Protein AF-A0A3G1KX61-F1 (afdb_monomer_lite)

Secondary structure (DSSP, 8-state):
---HHHHHHHHHHHHHHHHHHHHHHHHHHHHHHHHHHHHTTS-HHHHHHHHHHHHHHHHHHHHHHHHHHHHHHHHHHHHHH---S------------

Structure (mmCIF, N/CA/C/O backbone):
data_AF-A0A3G1KX61-F1
#
_entry.id   AF-A0A3G1KX61-F1
#
loop_
_atom_site.group_PDB
_atom_site.id
_atom_site.type_symbol
_atom_site.label_atom_id
_atom_site.label_alt_id
_atom_site.label_comp_id
_atom_site.label_asym_id
_atom_site.label_entity_id
_atom_site.label_seq_id
_atom_site.pdbx_PDB_ins_code
_atom_site.Cartn_x
_atom_site.Cartn_y
_atom_site.Cartn_z
_atom_site.occupancy
_atom_site.B_iso_or_equiv
_atom_site.auth_seq_id
_atom_site.auth_comp_id
_atom_site.auth_asym_id
_atom_site.auth_atom_id
_atom_site.pdbx_PDB_model_num
ATOM 1 N N . MET A 1 1 ? 23.292 12.022 -21.244 1.00 45.38 1 MET A N 1
ATOM 2 C CA . MET A 1 1 ? 21.886 11.707 -21.560 1.00 45.38 1 MET A CA 1
ATOM 3 C C . MET A 1 1 ? 21.653 10.322 -20.995 1.00 45.38 1 MET A C 1
ATOM 5 O O . MET A 1 1 ? 22.252 9.400 -21.526 1.00 45.38 1 MET A O 1
ATOM 9 N N . GLU A 1 2 ? 20.931 10.199 -19.878 1.00 50.84 2 GLU A N 1
ATOM 10 C CA . GLU A 1 2 ? 20.523 8.882 -19.359 1.00 50.84 2 GLU A CA 1
ATOM 11 C C . GLU A 1 2 ? 19.682 8.186 -20.431 1.00 50.84 2 GLU A C 1
ATOM 13 O O . GLU A 1 2 ? 18.811 8.800 -21.057 1.00 50.84 2 GLU A O 1
ATOM 18 N N . THR A 1 3 ? 20.001 6.929 -20.706 1.00 63.34 3 THR A N 1
ATOM 19 C CA . THR A 1 3 ? 19.265 6.132 -21.687 1.00 63.34 3 THR A CA 1
ATOM 20 C C . THR A 1 3 ? 17.893 5.764 -21.111 1.00 63.34 3 THR A C 1
ATOM 22 O O . THR A 1 3 ? 17.741 5.594 -19.904 1.00 63.34 3 THR A O 1
ATOM 25 N N . GLY A 1 4 ? 16.857 5.639 -21.951 1.00 64.75 4 GLY A N 1
ATOM 26 C CA . GLY A 1 4 ? 15.490 5.333 -21.485 1.00 64.75 4 GLY A CA 1
ATOM 27 C C . GLY A 1 4 ? 15.392 4.074 -20.603 1.00 64.75 4 GLY A C 1
ATOM 28 O O . GLY A 1 4 ? 14.552 4.019 -19.707 1.00 64.75 4 GLY A O 1
ATOM 29 N N . LYS A 1 5 ? 16.317 3.122 -20.797 1.00 61.97 5 LYS A N 1
ATOM 30 C CA . LYS A 1 5 ? 16.499 1.897 -20.004 1.00 61.97 5 LYS A CA 1
ATOM 31 C C . LYS A 1 5 ? 16.889 2.185 -18.545 1.00 61.97 5 LYS A C 1
ATOM 33 O O . LYS A 1 5 ? 16.256 1.649 -17.641 1.00 61.97 5 LYS A O 1
ATOM 38 N N . GLU A 1 6 ? 17.857 3.074 -18.310 1.00 68.56 6 GLU A N 1
ATOM 39 C CA . GLU A 1 6 ? 18.313 3.461 -16.959 1.00 68.56 6 GLU A CA 1
ATOM 40 C C . GLU A 1 6 ? 17.201 4.170 -16.164 1.00 68.56 6 GLU A C 1
ATOM 42 O O . GLU A 1 6 ? 17.038 3.954 -14.964 1.00 68.56 6 GLU A O 1
ATOM 47 N N . CYS A 1 7 ? 16.369 4.969 -16.843 1.00 72.25 7 CYS A N 1
ATOM 48 C CA . CYS A 1 7 ? 15.213 5.627 -16.227 1.00 72.25 7 CYS A CA 1
ATOM 49 C C . CYS A 1 7 ? 14.141 4.620 -15.768 1.00 72.25 7 CYS A C 1
ATOM 51 O O . CYS A 1 7 ? 13.540 4.794 -14.705 1.00 72.25 7 CYS A O 1
ATOM 53 N N . LEU A 1 8 ? 13.902 3.561 -16.548 1.00 70.56 8 LEU A N 1
ATOM 54 C CA . LEU A 1 8 ? 12.919 2.529 -16.217 1.00 70.56 8 LEU A CA 1
ATOM 55 C C . LEU A 1 8 ? 13.397 1.632 -15.067 1.00 70.56 8 LEU A C 1
ATOM 57 O O . LEU A 1 8 ? 12.635 1.382 -14.135 1.00 70.56 8 LEU A O 1
ATOM 61 N N . GLU A 1 9 ? 14.666 1.220 -15.083 1.00 74.12 9 GLU A N 1
ATOM 62 C CA . GLU A 1 9 ? 15.280 0.435 -14.002 1.00 74.12 9 GLU A CA 1
ATOM 63 C C . GLU A 1 9 ? 15.224 1.173 -12.656 1.00 74.12 9 GLU A C 1
ATOM 65 O O . GLU A 1 9 ? 14.848 0.600 -11.626 1.00 74.12 9 GLU A O 1
ATOM 70 N N . LYS A 1 10 ? 15.513 2.479 -12.673 1.00 80.12 10 LYS A N 1
ATOM 71 C CA . LYS A 1 10 ? 15.401 3.333 -11.490 1.00 80.12 10 LYS A CA 1
ATOM 72 C C . LYS A 1 10 ? 13.967 3.390 -10.954 1.00 80.12 10 LYS A C 1
ATOM 74 O O . LYS A 1 10 ? 13.764 3.202 -9.760 1.00 80.12 10 LYS A O 1
ATOM 79 N N . LYS A 1 11 ? 12.965 3.570 -11.824 1.00 74.62 11 LYS A N 1
ATOM 80 C CA . LYS A 1 11 ? 11.543 3.610 -11.425 1.00 74.62 11 LYS A CA 1
ATOM 81 C C . LYS A 1 11 ? 11.079 2.314 -10.757 1.00 74.62 11 LYS A C 1
ATOM 83 O O . LYS A 1 11 ? 10.372 2.375 -9.756 1.00 74.62 11 LYS A O 1
ATOM 88 N N . VAL A 1 12 ? 11.480 1.159 -11.291 1.00 74.81 12 VAL A N 1
ATOM 89 C CA . VAL A 1 12 ? 11.160 -0.150 -10.696 1.00 74.81 12 VAL A CA 1
ATOM 90 C C . VAL A 1 12 ? 11.810 -0.28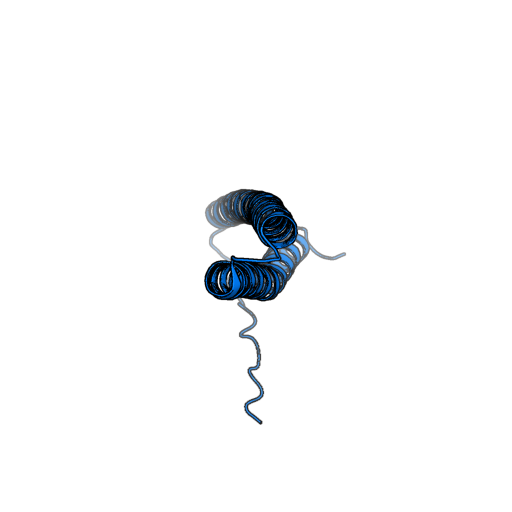3 -9.316 1.00 74.81 12 VAL A C 1
ATOM 92 O O . VAL A 1 12 ? 11.152 -0.674 -8.354 1.00 74.81 12 VAL A O 1
ATOM 95 N N . THR A 1 13 ? 13.079 0.110 -9.190 1.00 79.50 13 THR A N 1
ATOM 96 C CA . THR A 1 13 ? 13.816 0.056 -7.917 1.00 79.50 13 THR A CA 1
ATOM 97 C C . THR A 1 13 ? 13.206 0.972 -6.851 1.00 79.50 13 THR A C 1
ATOM 99 O O . THR A 1 13 ? 13.042 0.555 -5.700 1.00 79.50 13 THR A O 1
ATOM 102 N N . ASP A 1 14 ? 12.821 2.194 -7.226 1.00 80.06 14 ASP A N 1
ATOM 103 C CA . ASP A 1 14 ? 12.182 3.161 -6.328 1.00 80.06 14 ASP A CA 1
ATOM 104 C C . ASP A 1 14 ? 10.849 2.616 -5.787 1.00 80.06 14 ASP A C 1
ATOM 106 O O . ASP A 1 14 ? 10.576 2.702 -4.588 1.00 80.06 14 ASP A O 1
ATOM 110 N N . LEU A 1 15 ? 10.041 1.983 -6.645 1.00 71.81 15 LEU A N 1
ATOM 111 C CA . LEU A 1 15 ? 8.759 1.400 -6.246 1.00 71.81 15 LEU A CA 1
ATOM 112 C C . LEU A 1 15 ? 8.917 0.164 -5.352 1.00 71.81 15 LEU A C 1
ATOM 114 O O . LEU A 1 15 ? 8.223 0.060 -4.343 1.00 71.81 15 LEU A O 1
ATOM 118 N N . ILE A 1 16 ? 9.858 -0.740 -5.652 1.00 77.50 16 ILE A N 1
ATOM 119 C CA . ILE A 1 16 ? 10.175 -1.884 -4.774 1.00 77.50 16 ILE A CA 1
ATOM 120 C C . ILE A 1 16 ? 10.604 -1.387 -3.387 1.00 77.50 16 ILE A C 1
ATOM 122 O O . ILE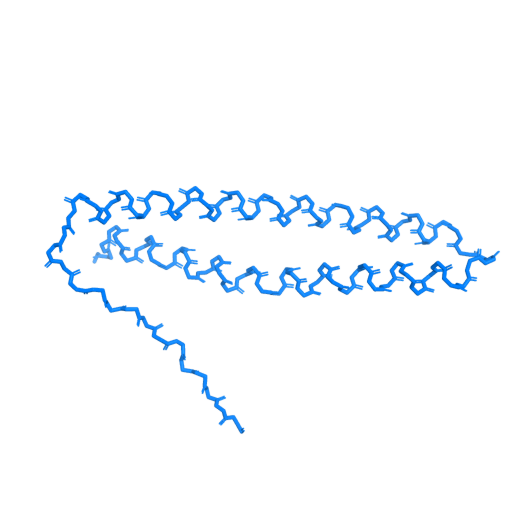 A 1 16 ? 10.195 -1.933 -2.359 1.00 77.50 16 ILE A O 1
ATOM 126 N N . THR A 1 17 ? 11.404 -0.321 -3.356 1.00 81.94 17 THR A N 1
ATOM 127 C CA . THR A 1 17 ? 11.874 0.291 -2.109 1.00 81.94 17 THR A CA 1
ATOM 128 C C . THR A 1 17 ? 10.725 0.928 -1.323 1.00 81.94 17 THR A C 1
ATOM 130 O O . THR A 1 17 ? 10.713 0.840 -0.097 1.00 81.94 17 THR A O 1
ATOM 133 N N . ALA A 1 18 ? 9.737 1.516 -2.005 1.00 75.06 18 ALA A N 1
ATOM 134 C CA . ALA A 1 18 ? 8.544 2.097 -1.387 1.00 75.06 18 ALA A CA 1
ATOM 135 C C . ALA A 1 18 ? 7.512 1.049 -0.925 1.00 75.06 18 ALA A C 1
ATOM 137 O O . ALA A 1 18 ? 6.796 1.279 0.050 1.00 75.06 18 ALA A O 1
ATOM 138 N N . LEU A 1 19 ? 7.452 -0.118 -1.571 1.00 73.19 19 LEU A N 1
ATOM 139 C CA . LEU A 1 19 ? 6.487 -1.171 -1.241 1.00 73.19 19 LEU A CA 1
ATOM 140 C C . LEU A 1 19 ? 6.697 -1.736 0.171 1.00 73.19 19 LEU A C 1
ATOM 142 O O . LEU A 1 19 ? 5.737 -1.984 0.900 1.00 73.19 19 LEU A O 1
ATOM 146 N N . LYS A 1 20 ? 7.955 -1.907 0.587 1.00 80.19 20 LYS A N 1
ATOM 147 C CA . LYS A 1 20 ? 8.300 -2.448 1.909 1.00 80.19 20 LYS A CA 1
ATOM 148 C C . LYS A 1 20 ? 7.734 -1.619 3.083 1.00 80.19 20 LYS A C 1
ATOM 150 O O . LYS A 1 20 ? 7.017 -2.202 3.897 1.00 80.19 20 LYS A O 1
ATOM 155 N N . PRO A 1 21 ? 7.983 -0.298 3.193 1.00 81.69 21 PRO A N 1
ATOM 156 C CA . PRO A 1 21 ? 7.419 0.510 4.276 1.00 81.69 21 PRO A CA 1
ATOM 157 C C . PRO A 1 21 ? 5.887 0.630 4.210 1.00 81.69 21 PRO A C 1
ATOM 159 O O . PRO A 1 21 ? 5.243 0.755 5.254 1.00 81.69 21 PRO A O 1
ATOM 162 N N . LEU A 1 22 ? 5.278 0.548 3.021 1.00 69.69 22 LEU A N 1
ATOM 163 C CA . LEU A 1 22 ? 3.817 0.504 2.875 1.00 69.69 22 LEU A CA 1
ATOM 164 C C . LEU A 1 22 ? 3.227 -0.793 3.453 1.00 69.69 22 LEU A C 1
ATOM 166 O O . LEU A 1 22 ? 2.301 -0.738 4.264 1.00 69.69 22 LEU A O 1
ATOM 170 N N . ALA A 1 23 ? 3.807 -1.948 3.117 1.00 76.75 23 ALA A N 1
ATOM 171 C CA . ALA A 1 23 ? 3.391 -3.243 3.657 1.00 76.75 23 ALA A CA 1
ATOM 172 C C . ALA A 1 23 ? 3.575 -3.325 5.187 1.00 76.75 23 ALA A C 1
ATOM 174 O O . ALA A 1 23 ? 2.729 -3.869 5.901 1.00 76.75 23 ALA A O 1
ATOM 175 N N . GLU A 1 24 ? 4.659 -2.746 5.711 1.00 84.00 24 GLU A N 1
ATOM 176 C CA . GLU A 1 24 ? 4.895 -2.632 7.155 1.00 84.00 24 GLU A CA 1
ATOM 177 C C . GLU A 1 24 ? 3.839 -1.744 7.839 1.00 84.00 24 GLU A C 1
ATOM 179 O O . GLU A 1 24 ? 3.324 -2.115 8.898 1.00 84.00 24 GLU A O 1
ATOM 184 N N . SER A 1 25 ? 3.461 -0.623 7.213 1.00 75.56 25 SER A N 1
ATOM 185 C CA . SER A 1 25 ? 2.425 0.293 7.718 1.00 75.56 25 SER A CA 1
ATOM 186 C C . SER A 1 25 ? 1.040 -0.359 7.762 1.00 75.56 25 SER A C 1
ATOM 188 O O . SER A 1 25 ? 0.324 -0.219 8.753 1.00 75.56 25 SER A O 1
ATOM 190 N N . TYR A 1 26 ? 0.683 -1.134 6.735 1.00 72.56 26 TYR A N 1
ATOM 191 C CA . TYR A 1 26 ? -0.565 -1.900 6.704 1.00 72.56 26 TYR A CA 1
ATOM 192 C C . TYR A 1 26 ? -0.658 -2.910 7.847 1.00 72.56 26 TYR A C 1
ATOM 194 O O . TYR A 1 26 ? -1.640 -2.931 8.589 1.00 72.56 26 TYR A O 1
ATOM 202 N N . ARG A 1 27 ? 0.403 -3.698 8.062 1.00 83.56 27 ARG A N 1
ATOM 203 C CA . ARG A 1 27 ? 0.438 -4.676 9.158 1.00 83.56 27 ARG A CA 1
ATOM 204 C C . ARG A 1 27 ? 0.272 -4.014 10.529 1.00 83.56 27 ARG A C 1
ATOM 206 O O . ARG A 1 27 ? -0.348 -4.599 11.420 1.00 83.56 27 ARG A O 1
ATOM 213 N N . LEU A 1 28 ? 0.830 -2.814 10.701 1.00 81.88 28 LEU A N 1
ATOM 214 C CA . LEU A 1 28 ? 0.711 -2.040 11.935 1.00 81.88 28 LEU A CA 1
ATOM 215 C C . LEU A 1 28 ? -0.736 -1.591 12.180 1.00 81.88 28 LEU A C 1
ATOM 217 O O . LEU A 1 28 ? -1.245 -1.807 13.275 1.00 81.88 28 LEU A O 1
ATOM 221 N N . LEU A 1 29 ? -1.422 -1.062 11.161 1.00 71.81 29 LEU A N 1
ATOM 222 C CA . LEU A 1 29 ? -2.832 -0.664 11.276 1.00 71.81 29 LEU A CA 1
ATOM 223 C C . LEU A 1 29 ? -3.754 -1.844 11.605 1.00 71.81 29 LEU A C 1
ATOM 225 O O . LEU A 1 29 ? -4.585 -1.728 12.504 1.00 71.81 29 LEU A O 1
ATOM 229 N N . VAL A 1 30 ? -3.572 -2.991 10.940 1.00 78.06 30 VAL A N 1
ATOM 230 C CA . VAL A 1 30 ? -4.341 -4.216 11.232 1.00 78.06 30 VAL A CA 1
ATOM 231 C C . VAL A 1 30 ? -4.134 -4.661 12.683 1.00 78.06 30 VAL A C 1
ATOM 233 O O . VAL A 1 30 ? -5.089 -5.025 13.366 1.00 78.06 30 VAL A O 1
ATOM 236 N N . SER A 1 31 ? -2.896 -4.582 13.177 1.00 81.88 31 SER A N 1
ATOM 237 C CA . SER A 1 31 ? -2.570 -4.939 14.563 1.00 81.88 31 SER A CA 1
ATOM 238 C C . SER A 1 31 ? -3.199 -3.965 15.569 1.00 81.88 31 SER A C 1
ATOM 240 O O . SER A 1 31 ? -3.746 -4.405 16.576 1.00 81.88 31 SER A O 1
ATOM 242 N N . SER A 1 32 ? -3.191 -2.656 15.286 1.00 72.38 32 SER A N 1
ATOM 243 C CA . SER A 1 32 ? -3.871 -1.653 16.121 1.00 72.38 32 SER A CA 1
ATOM 244 C C . SER A 1 32 ? -5.388 -1.861 16.167 1.00 72.38 32 SER A C 1
ATOM 246 O O . SER A 1 32 ? -5.994 -1.711 17.225 1.00 72.38 32 SER A O 1
ATOM 248 N N . ALA A 1 33 ? -6.009 -2.251 15.050 1.00 73.69 33 ALA A N 1
ATOM 249 C CA . ALA A 1 33 ? -7.434 -2.570 15.010 1.00 73.69 33 ALA A CA 1
ATOM 250 C C . ALA A 1 33 ? -7.786 -3.809 15.862 1.00 73.69 33 ALA A C 1
ATOM 252 O O . ALA A 1 33 ? -8.774 -3.773 16.598 1.00 73.69 33 ALA A O 1
ATOM 253 N N . ASP A 1 34 ? -6.971 -4.875 15.833 1.00 76.06 34 ASP A N 1
ATOM 254 C CA . ASP A 1 34 ? -7.160 -6.052 16.707 1.00 76.06 34 ASP A CA 1
ATOM 255 C C . ASP A 1 34 ? -7.042 -5.684 18.195 1.00 76.06 34 ASP A C 1
ATOM 257 O O . ASP A 1 34 ? -7.826 -6.140 19.030 1.00 76.06 34 ASP A O 1
ATOM 261 N N . GLU A 1 35 ? -6.102 -4.797 18.529 1.00 79.88 35 GLU A N 1
ATOM 262 C CA . GLU A 1 35 ? -5.884 -4.333 19.898 1.00 79.88 35 GLU A CA 1
ATOM 263 C C . GLU A 1 35 ? -7.071 -3.505 20.420 1.00 79.88 35 GLU A C 1
ATOM 265 O O . GLU A 1 35 ? -7.561 -3.754 21.525 1.00 79.88 35 GLU A O 1
ATOM 270 N N . PHE A 1 36 ? -7.631 -2.603 19.607 1.00 71.06 36 PHE A N 1
ATOM 271 C CA . PHE A 1 36 ? -8.850 -1.867 19.964 1.00 71.06 36 PHE A CA 1
ATOM 272 C C . PHE A 1 36 ? -10.076 -2.781 20.103 1.00 71.06 36 PHE A C 1
ATOM 274 O O . PHE A 1 36 ? -10.871 -2.601 21.030 1.00 71.06 36 PHE A O 1
ATOM 281 N N . ASN A 1 37 ? -10.189 -3.812 19.259 1.00 69.50 37 ASN A N 1
ATOM 282 C CA . ASN A 1 37 ? -11.263 -4.810 19.315 1.00 69.50 37 ASN A CA 1
ATOM 283 C C . ASN A 1 37 ? -11.210 -5.703 20.575 1.00 69.50 37 ASN A C 1
ATOM 285 O O . ASN A 1 37 ? -12.189 -6.366 20.928 1.00 69.50 37 ASN A O 1
ATOM 289 N N . ARG A 1 38 ? -10.088 -5.710 21.304 1.00 74.62 38 ARG A N 1
ATOM 290 C CA . ARG A 1 38 ? -9.963 -6.377 22.611 1.00 74.62 38 ARG A CA 1
ATOM 291 C C . ARG A 1 38 ? -10.366 -5.486 23.793 1.00 74.62 38 ARG A C 1
ATOM 293 O O . ARG A 1 38 ? -10.646 -6.010 24.868 1.00 74.62 38 ARG A O 1
ATOM 300 N N . ILE A 1 39 ? -10.427 -4.164 23.608 1.00 72.00 39 ILE A N 1
ATOM 301 C CA . ILE A 1 39 ? -10.699 -3.158 24.662 1.00 72.00 39 ILE A CA 1
ATOM 302 C C . ILE A 1 39 ? -12.183 -2.687 24.647 1.00 72.00 39 ILE A C 1
ATOM 304 O O . ILE A 1 39 ? -12.667 -2.079 25.601 1.00 72.00 39 ILE A O 1
ATOM 308 N N . THR A 1 40 ? -12.908 -3.038 23.578 1.00 61.91 40 THR A N 1
ATOM 309 C CA . THR A 1 40 ? -14.284 -2.801 23.061 1.00 61.91 40 THR A CA 1
ATOM 310 C C . THR A 1 40 ? -15.422 -2.154 23.874 1.00 61.91 40 THR A C 1
ATOM 312 O O . THR A 1 40 ? -16.407 -1.756 23.258 1.00 61.91 40 THR A O 1
ATOM 315 N N . LEU A 1 41 ? -15.373 -1.922 25.186 1.00 56.72 41 LEU A N 1
ATOM 316 C CA . LEU A 1 41 ? -16.549 -1.356 25.883 1.00 56.72 41 LEU A CA 1
ATOM 317 C C . LEU A 1 41 ? -16.677 0.182 25.843 1.00 56.72 41 LEU A C 1
ATOM 319 O O . LEU A 1 41 ? -17.784 0.678 26.034 1.00 56.72 41 LEU A O 1
ATOM 323 N N . ALA A 1 42 ? -15.615 0.941 25.540 1.00 59.94 42 ALA A N 1
ATOM 324 C CA . ALA A 1 42 ? -15.664 2.418 25.519 1.00 59.94 42 ALA A CA 1
ATOM 325 C C . ALA A 1 42 ? -15.307 3.075 24.167 1.00 59.94 42 ALA A C 1
ATOM 327 O O 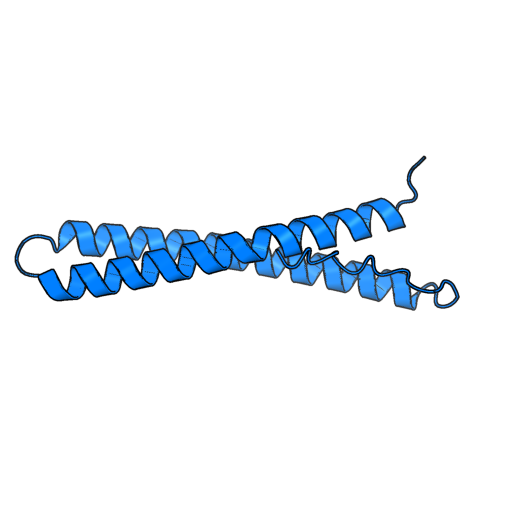. ALA A 1 42 ? -15.581 4.257 23.980 1.00 59.94 42 ALA A O 1
ATOM 328 N N . HIS A 1 43 ? -14.745 2.320 23.216 1.00 65.44 43 HIS A N 1
ATOM 329 C CA . HIS A 1 43 ? -14.027 2.872 22.053 1.00 65.44 43 HIS A CA 1
ATOM 330 C C . HIS A 1 43 ? -14.546 2.387 20.692 1.00 65.44 43 HIS A C 1
ATOM 332 O O . HIS A 1 43 ? -13.821 2.414 19.705 1.00 65.44 43 HIS A O 1
ATOM 338 N N . ARG A 1 44 ? -15.808 1.943 20.598 1.00 75.75 44 ARG A N 1
ATOM 339 C CA . ARG A 1 44 ? -16.378 1.407 19.343 1.00 75.75 44 ARG A CA 1
ATOM 340 C C . ARG A 1 44 ? -16.191 2.345 18.140 1.00 75.75 44 ARG A C 1
ATOM 342 O O . ARG A 1 44 ? -15.903 1.871 17.050 1.00 75.75 44 ARG A O 1
ATOM 349 N N . LYS A 1 45 ? -16.318 3.657 18.354 1.00 79.25 45 LYS A N 1
ATOM 350 C CA . LYS A 1 45 ? -16.089 4.665 17.314 1.00 79.25 45 LYS A CA 1
ATOM 351 C C . LYS A 1 45 ? -14.622 4.717 16.868 1.00 79.25 45 LYS A C 1
ATOM 353 O O . LYS A 1 45 ? -14.361 4.741 15.676 1.00 79.25 45 LYS A O 1
ATOM 358 N N . ASP A 1 46 ? -13.682 4.661 17.810 1.00 74.19 46 ASP A N 1
ATOM 359 C CA . ASP A 1 46 ? -12.245 4.659 17.505 1.00 74.19 46 ASP A CA 1
ATOM 360 C C . ASP A 1 46 ? -11.822 3.368 16.778 1.00 74.19 46 ASP A C 1
ATOM 362 O O . ASP A 1 46 ? -10.931 3.392 15.931 1.00 74.19 46 ASP A O 1
ATOM 366 N N . LEU A 1 47 ? -12.490 2.243 17.069 1.00 75.62 47 LEU A N 1
ATOM 367 C CA . LEU A 1 47 ? -12.323 0.986 16.336 1.00 75.62 47 LEU A CA 1
ATOM 368 C C . LEU A 1 47 ? -12.839 1.101 14.893 1.00 75.62 47 LEU A C 1
ATOM 370 O O . LEU A 1 47 ? -12.128 0.716 13.970 1.00 75.62 47 LEU A O 1
ATOM 374 N N . GLU A 1 48 ? -14.048 1.634 14.694 1.00 81.44 48 GLU A N 1
ATOM 375 C CA . GLU A 1 48 ? -14.618 1.867 13.358 1.00 81.44 48 GLU A CA 1
ATOM 376 C C . GLU A 1 48 ? -13.720 2.813 12.533 1.00 81.44 48 GLU A C 1
ATOM 378 O O . GLU A 1 48 ? -13.370 2.490 11.397 1.00 81.44 48 GLU A O 1
ATOM 383 N N . ASP A 1 49 ? -13.239 3.909 13.129 1.00 82.88 49 ASP A N 1
ATOM 384 C CA . ASP A 1 49 ? -12.314 4.851 12.482 1.00 82.88 49 ASP A CA 1
ATOM 385 C C . ASP A 1 49 ? -10.962 4.192 12.128 1.00 82.88 49 ASP A C 1
ATOM 387 O O . ASP A 1 49 ? -10.390 4.455 11.066 1.00 82.88 49 ASP A O 1
ATOM 391 N N . ALA A 1 50 ? -10.433 3.311 12.985 1.00 76.44 50 ALA A N 1
ATOM 392 C CA . ALA A 1 50 ? -9.191 2.582 12.717 1.00 76.44 50 ALA A CA 1
ATOM 393 C C . ALA A 1 50 ? -9.339 1.563 11.576 1.00 76.44 50 ALA A C 1
ATOM 395 O O . ALA A 1 50 ? -8.435 1.446 10.746 1.00 76.44 50 ALA A O 1
ATOM 396 N N . VAL A 1 51 ? -10.474 0.859 11.510 1.00 79.00 51 VAL A N 1
ATOM 397 C CA . VAL A 1 51 ? -10.785 -0.083 10.425 1.00 79.00 51 VAL A CA 1
ATOM 398 C C . VAL A 1 51 ? -10.909 0.654 9.094 1.00 79.00 51 VAL A C 1
ATOM 400 O O . VAL A 1 51 ? -10.272 0.246 8.128 1.00 79.00 51 VAL A O 1
ATOM 403 N N . HIS A 1 52 ? -11.637 1.774 9.050 1.00 84.31 52 HIS A N 1
ATOM 404 C CA . HIS A 1 52 ? -11.753 2.582 7.832 1.00 84.31 52 HIS A CA 1
ATOM 405 C C . HIS A 1 52 ? -10.396 3.083 7.329 1.00 84.31 52 HIS A C 1
ATOM 407 O O . HIS A 1 52 ? -10.092 2.971 6.147 1.00 84.31 52 HIS A O 1
ATOM 413 N N . ARG A 1 53 ? -9.522 3.550 8.229 1.00 78.88 53 ARG A N 1
ATOM 414 C CA . ARG A 1 53 ? -8.164 3.970 7.847 1.00 78.88 53 ARG A CA 1
ATOM 415 C C . ARG A 1 53 ? -7.290 2.823 7.340 1.00 78.88 53 ARG A C 1
ATOM 417 O O . ARG A 1 53 ? -6.395 3.062 6.531 1.00 78.88 53 ARG A O 1
ATOM 424 N N . ALA A 1 54 ? -7.489 1.608 7.849 1.00 78.00 54 ALA A N 1
ATOM 425 C CA . ALA A 1 54 ? -6.782 0.428 7.361 1.00 78.00 54 ALA A CA 1
ATOM 426 C C . ALA A 1 54 ? -7.251 0.037 5.950 1.00 78.00 54 ALA A C 1
ATOM 428 O O . ALA A 1 54 ? -6.417 -0.330 5.125 1.00 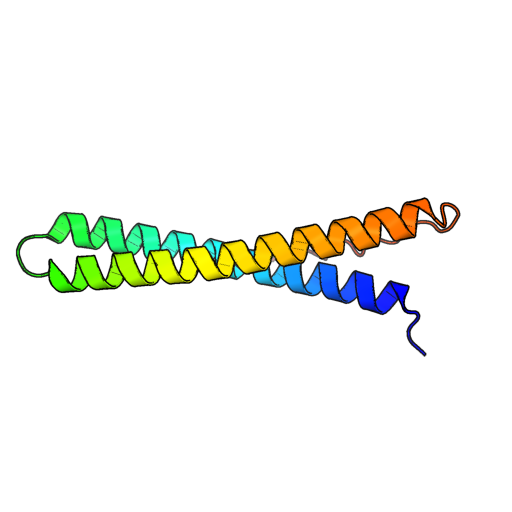78.00 54 ALA A O 1
ATOM 429 N N . ASP A 1 55 ? -8.551 0.170 5.680 1.00 80.00 55 ASP A N 1
ATOM 430 C CA . ASP A 1 55 ? -9.166 -0.073 4.371 1.00 80.00 55 ASP A CA 1
ATOM 431 C C . ASP A 1 55 ? -8.655 0.929 3.320 1.00 80.00 55 ASP A C 1
ATOM 433 O O . ASP A 1 55 ? -8.103 0.526 2.297 1.00 80.00 55 ASP A O 1
ATOM 437 N N . ASP A 1 56 ? -8.675 2.231 3.641 1.00 84.38 56 ASP A N 1
ATOM 438 C CA . ASP A 1 56 ? -8.134 3.296 2.780 1.00 84.38 56 ASP A CA 1
ATOM 439 C C . ASP A 1 56 ? -6.648 3.071 2.438 1.00 84.38 56 ASP A C 1
ATOM 441 O O . ASP A 1 56 ? -6.203 3.306 1.310 1.00 84.38 56 ASP A O 1
ATOM 445 N N . LEU A 1 57 ? -5.845 2.619 3.413 1.00 77.25 57 LEU A N 1
ATOM 446 C CA . LEU A 1 57 ? -4.438 2.295 3.166 1.00 77.25 57 LEU A CA 1
ATOM 447 C C . LEU A 1 57 ? -4.291 1.049 2.281 1.00 77.25 57 LEU A C 1
ATOM 449 O O . LEU A 1 57 ? -3.390 1.019 1.442 1.00 77.25 57 LEU A O 1
ATOM 453 N N . GLY A 1 58 ? -5.162 0.052 2.455 1.00 82.00 58 GLY A N 1
ATOM 454 C CA . GLY A 1 58 ? -5.242 -1.123 1.588 1.00 82.00 58 GLY A CA 1
ATOM 455 C C . GLY A 1 58 ? -5.436 -0.727 0.126 1.00 82.00 58 GLY A C 1
ATOM 456 O O . GLY A 1 58 ? -4.633 -1.116 -0.717 1.00 82.00 58 GLY A O 1
ATOM 457 N N . GLU A 1 59 ? -6.386 0.167 -0.159 1.00 89.88 59 GLU A N 1
ATOM 458 C CA . GLU A 1 59 ? -6.609 0.657 -1.526 1.00 89.88 59 GLU A CA 1
ATOM 459 C C . GLU A 1 59 ? -5.390 1.373 -2.129 1.00 89.88 59 GLU A C 1
ATOM 461 O O . GLU A 1 59 ? -5.155 1.324 -3.340 1.00 89.88 59 GLU A O 1
ATOM 466 N N . ILE A 1 60 ? -4.630 2.111 -1.314 1.00 86.56 60 ILE A N 1
ATOM 467 C CA . ILE A 1 60 ? -3.405 2.782 -1.771 1.00 86.56 60 ILE A CA 1
ATOM 468 C C . ILE A 1 60 ? -2.338 1.742 -2.120 1.00 86.56 60 ILE A C 1
ATOM 470 O O . ILE A 1 60 ? -1.638 1.900 -3.120 1.00 86.56 60 ILE A O 1
ATOM 474 N N . ILE A 1 61 ? -2.217 0.688 -1.313 1.00 75.50 61 ILE A N 1
ATOM 475 C CA . ILE A 1 61 ? -1.279 -0.409 -1.557 1.00 75.50 61 ILE A CA 1
ATOM 476 C C . ILE A 1 61 ? -1.646 -1.152 -2.836 1.00 75.50 61 ILE A C 1
ATOM 478 O O . ILE A 1 61 ? -0.760 -1.363 -3.662 1.00 75.50 61 ILE A O 1
ATOM 482 N N . ASP A 1 62 ? -2.926 -1.457 -3.046 1.00 83.62 62 ASP A N 1
ATOM 483 C CA . ASP A 1 62 ? -3.401 -2.119 -4.264 1.00 83.62 62 ASP A CA 1
ATOM 484 C C . ASP A 1 62 ? -3.042 -1.301 -5.514 1.00 83.62 62 ASP A C 1
ATOM 486 O O . ASP A 1 62 ? -2.430 -1.819 -6.444 1.00 83.62 62 ASP A O 1
ATOM 490 N N . LYS A 1 63 ? -3.267 0.021 -5.494 1.00 86.25 63 LYS A N 1
ATOM 491 C CA . LYS A 1 63 ? -2.871 0.919 -6.599 1.00 86.25 63 LYS A CA 1
ATOM 492 C C . LYS A 1 63 ? -1.359 0.916 -6.864 1.00 86.25 63 LYS A C 1
ATOM 494 O O . LYS A 1 63 ? -0.927 1.062 -8.012 1.00 86.25 63 LYS A O 1
ATOM 499 N N . VAL A 1 64 ? -0.537 0.792 -5.818 1.00 77.50 64 VAL A N 1
ATOM 500 C CA . VAL A 1 64 ? 0.927 0.696 -5.951 1.00 77.50 64 VAL A CA 1
ATOM 501 C C . VAL A 1 64 ? 1.333 -0.648 -6.556 1.00 77.50 64 VAL A C 1
ATOM 503 O O . VAL A 1 64 ? 2.227 -0.665 -7.403 1.00 77.50 64 VAL A O 1
ATOM 506 N N . ILE A 1 65 ? 0.675 -1.743 -6.164 1.00 77.88 65 ILE A N 1
ATOM 507 C CA . ILE A 1 65 ? 0.892 -3.084 -6.726 1.00 77.88 65 ILE A CA 1
ATOM 508 C C . ILE A 1 65 ? 0.523 -3.100 -8.213 1.00 77.88 65 ILE A C 1
ATOM 510 O O . ILE A 1 65 ? 1.366 -3.464 -9.028 1.00 77.88 65 ILE A O 1
ATOM 514 N N . ASP A 1 66 ? -0.657 -2.595 -8.579 1.00 85.06 66 ASP A N 1
ATOM 515 C CA . ASP A 1 66 ? -1.101 -2.526 -9.978 1.00 85.06 66 ASP A CA 1
ATOM 516 C C . ASP A 1 66 ? -0.111 -1.734 -10.849 1.00 85.06 66 ASP A C 1
ATOM 518 O O . ASP A 1 66 ? 0.258 -2.137 -11.952 1.00 85.06 66 ASP A O 1
ATOM 522 N N . THR A 1 67 ? 0.384 -0.605 -10.330 1.00 82.69 67 THR A N 1
ATOM 523 C CA . THR A 1 67 ? 1.372 0.226 -11.038 1.00 82.69 67 THR A CA 1
ATOM 524 C C . THR A 1 67 ? 2.714 -0.495 -11.205 1.00 82.69 67 THR A C 1
ATOM 526 O O . THR A 1 67 ? 3.393 -0.324 -12.222 1.00 82.69 67 THR A O 1
ATOM 529 N N . LEU A 1 68 ? 3.124 -1.271 -10.200 1.00 72.69 68 LEU A N 1
ATOM 530 C CA . LEU A 1 68 ? 4.338 -2.082 -10.240 1.00 72.69 68 LEU A CA 1
ATOM 531 C C . LEU A 1 68 ? 4.234 -3.183 -11.297 1.00 72.69 68 LEU A C 1
ATOM 533 O O . LEU A 1 68 ? 5.159 -3.317 -12.100 1.00 72.69 68 LEU A O 1
ATOM 537 N N . ASP A 1 69 ? 3.118 -3.908 -11.331 1.00 77.94 69 ASP A N 1
ATOM 538 C CA . ASP A 1 69 ? 2.869 -4.972 -12.305 1.00 77.94 69 ASP A CA 1
ATOM 539 C C . ASP A 1 69 ? 2.895 -4.424 -13.741 1.00 77.94 69 ASP A C 1
ATOM 541 O O . ASP A 1 69 ? 3.637 -4.930 -14.587 1.00 77.94 69 ASP A O 1
ATOM 545 N N . ASP A 1 70 ? 2.221 -3.297 -13.996 1.00 83.44 70 ASP A N 1
ATOM 546 C CA . ASP A 1 70 ? 2.225 -2.617 -15.299 1.00 83.44 70 ASP A CA 1
ATOM 547 C C . ASP A 1 70 ? 3.632 -2.210 -15.776 1.00 83.44 70 ASP A C 1
ATOM 549 O O . ASP A 1 70 ? 3.942 -2.223 -16.976 1.00 83.44 70 ASP A O 1
ATOM 553 N N . LEU A 1 71 ? 4.488 -1.762 -14.853 1.00 73.44 71 LEU A N 1
ATOM 554 C CA . LEU A 1 71 ? 5.857 -1.344 -15.165 1.00 73.44 71 LEU A CA 1
ATOM 555 C C . LEU A 1 71 ? 6.781 -2.541 -15.381 1.00 73.44 71 LEU A C 1
ATOM 557 O O . LEU A 1 71 ? 7.618 -2.497 -16.288 1.00 73.44 71 LEU A O 1
ATOM 561 N N . LEU A 1 72 ? 6.616 -3.602 -14.590 1.00 72.38 72 LEU A N 1
ATOM 562 C CA . LEU A 1 72 ? 7.335 -4.860 -14.764 1.00 72.38 72 LEU A CA 1
ATOM 563 C C . LEU A 1 72 ? 6.999 -5.494 -16.112 1.00 72.38 72 LEU A C 1
ATOM 565 O O . LEU A 1 72 ? 7.915 -5.872 -16.842 1.00 72.38 72 LEU A O 1
ATOM 569 N N . ASP A 1 73 ? 5.724 -5.526 -16.496 1.00 78.50 73 ASP A N 1
ATOM 570 C CA . ASP A 1 73 ? 5.290 -6.055 -17.789 1.00 78.50 73 ASP A CA 1
ATOM 571 C C . ASP A 1 73 ? 5.901 -5.280 -18.959 1.00 78.50 73 ASP A C 1
ATOM 573 O O . ASP A 1 73 ? 6.422 -5.879 -19.907 1.00 78.50 73 ASP A O 1
ATOM 577 N N . LYS A 1 74 ? 5.921 -3.943 -18.878 1.00 78.88 74 LYS A N 1
ATOM 578 C CA . LYS A 1 74 ? 6.590 -3.093 -19.877 1.00 78.88 74 LYS A CA 1
ATOM 579 C C . LYS A 1 74 ? 8.087 -3.379 -19.948 1.00 78.88 74 LYS A C 1
ATOM 581 O O . LYS A 1 74 ? 8.612 -3.557 -21.046 1.00 78.88 74 LYS A O 1
ATOM 586 N N . TRP A 1 75 ? 8.763 -3.475 -18.805 1.00 71.69 75 TRP A N 1
ATOM 587 C CA . TRP A 1 75 ? 10.197 -3.760 -18.740 1.00 71.69 75 TRP A CA 1
ATOM 588 C C . TRP A 1 75 ? 10.543 -5.146 -19.304 1.00 71.69 75 TRP A C 1
ATOM 590 O O . TRP A 1 75 ? 11.418 -5.268 -20.162 1.00 71.69 75 TRP A O 1
ATOM 600 N N . VAL A 1 76 ? 9.808 -6.191 -18.909 1.00 76.38 76 VAL A N 1
ATOM 601 C CA . VAL A 1 76 ? 9.967 -7.554 -19.443 1.00 76.38 76 VAL A CA 1
ATOM 602 C C . VAL A 1 76 ? 9.719 -7.576 -20.951 1.00 76.38 76 VAL A C 1
ATOM 604 O O . VAL A 1 76 ? 10.439 -8.252 -21.692 1.00 76.38 76 VAL A O 1
ATOM 607 N N . HIS A 1 77 ? 8.716 -6.838 -21.427 1.00 80.00 77 HIS A N 1
ATOM 608 C CA . HIS A 1 77 ? 8.425 -6.732 -22.850 1.00 80.00 77 HIS A CA 1
ATOM 609 C C . HIS A 1 77 ? 9.549 -6.020 -23.625 1.00 80.00 77 HIS A C 1
ATOM 611 O O . HIS A 1 77 ? 9.905 -6.464 -24.718 1.00 80.00 77 HIS A O 1
ATOM 617 N N . GLU A 1 78 ? 10.152 -4.966 -23.070 1.00 71.88 78 GLU A N 1
ATOM 618 C CA . GLU A 1 78 ? 11.320 -4.304 -23.666 1.00 71.88 78 GLU A CA 1
ATOM 619 C C . GLU A 1 78 ? 12.559 -5.206 -23.694 1.00 71.88 78 GLU A C 1
ATOM 621 O O . GLU A 1 78 ? 13.251 -5.252 -24.713 1.00 71.88 78 GLU A O 1
ATOM 626 N N . MET A 1 79 ? 12.800 -5.995 -22.644 1.00 63.00 79 MET A N 1
ATOM 627 C CA . MET A 1 79 ? 13.907 -6.958 -22.617 1.00 63.00 79 MET A CA 1
ATOM 628 C C . MET A 1 79 ? 13.751 -8.071 -23.654 1.00 63.00 79 MET A C 1
ATOM 630 O O . MET A 1 79 ? 14.711 -8.416 -24.340 1.00 63.00 79 MET A O 1
ATOM 634 N N . LYS A 1 80 ? 12.536 -8.606 -23.835 1.00 71.75 80 LYS A N 1
ATOM 635 C CA . LYS A 1 80 ? 12.255 -9.602 -24.888 1.00 71.75 80 LYS A CA 1
ATOM 636 C C . LYS A 1 80 ? 12.536 -9.062 -26.294 1.00 71.75 80 LYS A C 1
ATOM 638 O O . LYS A 1 80 ? 12.763 -9.849 -27.209 1.00 71.75 80 LYS A O 1
ATOM 643 N N . ARG A 1 81 ? 12.520 -7.738 -26.472 1.00 68.88 81 ARG A N 1
ATOM 644 C CA . ARG A 1 81 ? 12.801 -7.067 -27.745 1.00 68.88 81 ARG A CA 1
ATOM 645 C C . ARG A 1 81 ? 14.309 -6.920 -28.027 1.00 68.88 81 ARG A C 1
ATOM 647 O O . ARG A 1 81 ? 14.669 -6.789 -29.193 1.00 68.88 81 ARG A O 1
ATOM 654 N N . HIS A 1 82 ? 15.178 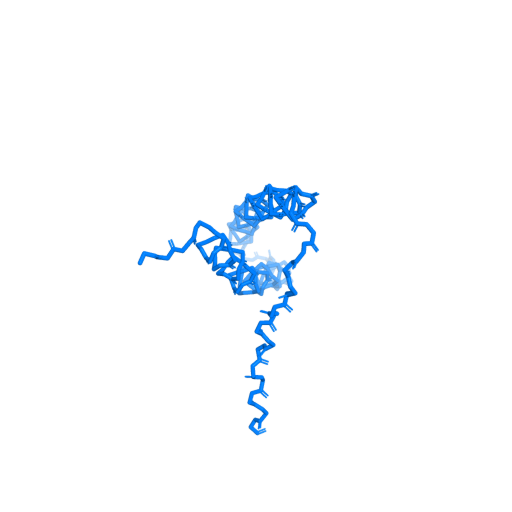-6.982 -27.006 1.00 62.50 82 HIS A N 1
ATOM 655 C CA . HIS A 1 82 ? 16.638 -6.804 -27.121 1.00 62.50 82 HIS A CA 1
ATOM 656 C C . HIS A 1 82 ? 17.430 -7.762 -26.189 1.00 62.50 82 HIS A C 1
ATOM 658 O O . HIS A 1 82 ? 17.808 -7.364 -25.089 1.00 62.50 82 HIS A O 1
ATOM 664 N N . PRO A 1 83 ? 17.712 -9.011 -26.612 1.00 58.50 83 PRO A N 1
ATOM 665 C CA . PRO A 1 83 ? 18.292 -10.061 -25.758 1.00 58.50 83 PRO A CA 1
ATOM 666 C C . PRO A 1 83 ? 19.816 -9.992 -25.500 1.00 58.50 83 PRO A C 1
ATOM 668 O O . PRO A 1 83 ? 20.327 -10.809 -24.742 1.00 58.50 83 PRO A O 1
ATOM 671 N N . GLU A 1 84 ? 20.556 -9.055 -26.101 1.00 56.62 84 GLU A N 1
ATOM 672 C CA . GLU A 1 84 ? 22.030 -9.133 -26.210 1.00 56.62 84 GLU A CA 1
ATOM 673 C C . GLU A 1 84 ? 22.831 -8.346 -25.149 1.00 56.62 84 GLU A C 1
ATOM 675 O O . GLU A 1 84 ? 24.033 -8.155 -25.320 1.00 56.62 84 GLU A O 1
ATOM 680 N N . ASP A 1 85 ? 22.218 -7.865 -24.062 1.00 54.47 85 ASP A N 1
ATOM 681 C CA . ASP A 1 85 ? 22.900 -6.960 -23.121 1.00 54.47 85 ASP A CA 1
ATOM 682 C C . ASP A 1 85 ? 22.800 -7.473 -21.666 1.00 54.47 85 ASP A C 1
ATOM 684 O O . ASP A 1 85 ? 21.699 -7.505 -21.102 1.00 54.47 85 ASP A O 1
ATOM 688 N N . PRO A 1 86 ? 23.910 -7.932 -21.048 1.00 51.03 86 PRO A N 1
ATOM 689 C CA . PRO A 1 86 ? 23.881 -8.628 -19.768 1.00 51.03 86 PRO A CA 1
ATOM 690 C C . PRO A 1 86 ? 23.446 -7.700 -18.629 1.00 51.03 86 PRO A C 1
ATOM 692 O O . PRO A 1 86 ? 23.962 -6.601 -18.440 1.00 51.03 86 PRO A O 1
ATOM 695 N N . VAL A 1 87 ? 22.481 -8.183 -17.850 1.00 58.06 87 VAL A N 1
ATOM 696 C CA . VAL A 1 87 ? 21.864 -7.475 -16.728 1.00 58.06 87 VAL A CA 1
ATOM 697 C C . VAL A 1 87 ? 22.877 -7.296 -15.591 1.00 58.06 87 VAL A C 1
ATOM 699 O O . VAL A 1 87 ? 23.277 -8.272 -14.957 1.00 58.06 87 VAL A O 1
ATOM 702 N N . HIS A 1 88 ? 23.247 -6.055 -15.273 1.00 57.28 88 HIS A N 1
ATOM 703 C CA . HIS A 1 88 ? 23.869 -5.736 -13.989 1.00 57.28 88 HIS A CA 1
ATOM 704 C C . HIS A 1 88 ? 22.763 -5.361 -13.000 1.00 57.28 88 HIS A C 1
ATOM 706 O O . HIS A 1 88 ? 22.464 -4.188 -12.836 1.00 57.28 88 HIS A O 1
ATOM 712 N N . ILE A 1 89 ? 22.171 -6.339 -12.308 1.00 53.94 89 ILE A N 1
ATOM 713 C CA . ILE A 1 89 ? 21.295 -6.041 -11.165 1.00 53.94 89 ILE A CA 1
ATOM 714 C C . ILE A 1 89 ? 22.199 -5.515 -10.040 1.00 53.94 89 ILE A C 1
ATOM 716 O O . ILE A 1 89 ? 23.032 -6.286 -9.546 1.00 53.94 89 ILE A O 1
ATOM 720 N N . PRO A 1 90 ? 22.106 -4.239 -9.619 1.00 44.06 90 PRO A N 1
ATOM 721 C CA . PRO A 1 90 ? 22.841 -3.788 -8.452 1.00 44.06 90 PRO A CA 1
ATOM 722 C C . PRO A 1 90 ? 22.271 -4.510 -7.228 1.00 44.06 90 PRO A C 1
ATOM 724 O O . PRO A 1 90 ? 21.185 -4.202 -6.745 1.00 44.06 90 PRO A O 1
ATOM 727 N N . VAL A 1 91 ? 23.002 -5.513 -6.737 1.00 49.94 91 VAL A N 1
ATOM 728 C CA . VAL A 1 91 ? 22.661 -6.198 -5.489 1.00 49.94 91 VAL A CA 1
ATOM 729 C C . VAL A 1 91 ? 22.740 -5.154 -4.372 1.00 49.94 91 VAL A C 1
ATOM 731 O O . VAL A 1 91 ? 23.806 -4.549 -4.200 1.00 49.94 91 VAL A O 1
ATOM 734 N N . PRO A 1 92 ? 21.657 -4.914 -3.610 1.00 39.00 92 PRO A N 1
ATOM 735 C CA . PRO A 1 92 ? 21.704 -3.997 -2.484 1.00 39.00 92 PRO A CA 1
ATOM 736 C C . PRO A 1 92 ? 22.806 -4.457 -1.532 1.00 39.00 92 PRO A C 1
ATOM 738 O O . PRO A 1 92 ? 22.795 -5.599 -1.062 1.00 39.00 92 PRO A O 1
ATOM 741 N N . LYS A 1 93 ? 23.783 -3.587 -1.258 1.00 48.44 93 LYS A N 1
ATOM 742 C CA . LYS A 1 93 ? 24.772 -3.841 -0.210 1.00 48.44 93 LYS A CA 1
ATOM 743 C C . LYS A 1 93 ? 24.032 -3.797 1.121 1.00 48.44 93 LYS A C 1
ATOM 745 O O . LYS A 1 93 ? 23.812 -2.731 1.681 1.00 48.44 93 LYS A O 1
ATOM 750 N N . ILE A 1 94 ? 23.610 -4.961 1.603 1.00 44.06 94 ILE A N 1
ATOM 751 C CA . ILE A 1 94 ? 23.162 -5.118 2.982 1.00 44.06 94 ILE A CA 1
ATOM 752 C C . ILE A 1 94 ? 24.428 -5.012 3.833 1.00 44.06 94 ILE A C 1
ATOM 754 O O . ILE A 1 94 ? 25.124 -6.007 4.044 1.00 44.06 94 ILE A O 1
ATOM 758 N N . GLU A 1 95 ? 24.763 -3.799 4.270 1.00 45.22 95 GLU A N 1
ATOM 759 C CA . GLU A 1 95 ? 25.701 -3.607 5.372 1.00 45.22 95 GLU A CA 1
ATOM 760 C C . GLU A 1 95 ? 25.088 -4.266 6.608 1.00 45.22 95 GLU A C 1
ATOM 762 O O . GLU A 1 95 ? 24.167 -3.752 7.242 1.00 45.22 95 GLU A O 1
ATOM 767 N N . ARG A 1 96 ? 25.562 -5.480 6.898 1.00 44.00 96 ARG A N 1
ATOM 768 C CA . ARG A 1 96 ? 25.365 -6.117 8.194 1.00 44.00 96 ARG A CA 1
ATOM 769 C C . ARG A 1 96 ? 26.226 -5.341 9.187 1.00 44.00 96 ARG A C 1
ATOM 771 O O . ARG A 1 96 ? 27.451 -5.410 9.099 1.00 44.00 96 ARG A O 1
ATOM 778 N N . SER A 1 97 ? 25.566 -4.573 10.050 1.00 52.31 97 SER A N 1
ATOM 779 C CA . SER A 1 97 ? 26.166 -4.012 11.262 1.00 52.31 97 SER A CA 1
ATOM 780 C C . SER A 1 97 ? 26.407 -5.090 12.313 1.00 52.31 97 SER A C 1
ATOM 782 O O . SER A 1 97 ? 25.737 -6.148 12.255 1.00 52.31 97 SER A O 1
#

pLDDT: mean 71.19, std 11.66, range [39.0, 89.88]

Foldseek 3Di:
DDDPLNVLLVVLVVLVVVLVVLVVVLVVLVVVLVVCVVVPPPCVVVSVVSVVVSVVSVVVSVVSVVVSVVSVVVSVVVCVVPVPDDDPDPDPPPPDD

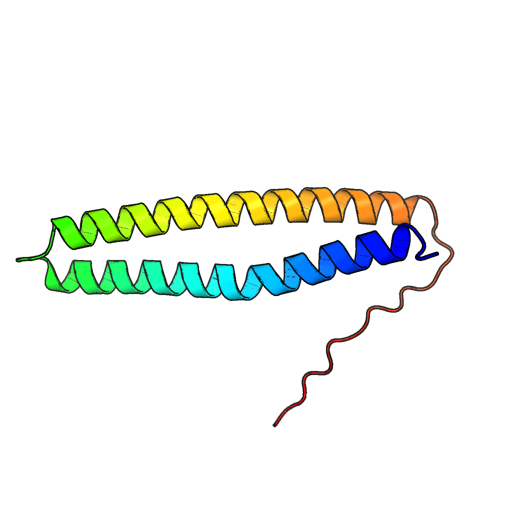Sequence (97 aa):
METGKECLEKKVTDLITALKPLAESYRLLVSSADEFNRITLAHRKDLEDAVHRADDLGEIIDKVIDTLDDLLDKWVHEMKRHPEDPVHIPVPKIERS

Radius of gyration: 19.77 Å; chains: 1; bounding box: 43×22×54 Å

Organism: Formimonas warabiya (NCBI:txid1761012)